Protein AF-A0A7Y3PFV3-F1 (afdb_monomer)

Secondary structure (DSSP, 8-state):
-PPP---BPPTTS--TTPPTT--EEEEEEEETTEEEEEEEEE--SS-------SS--EEEEEEEEEEE-SSEEEEEETT-PPPEEEEPPTTS--TT--TT-EEEEEEEEETTEEEEEEEEE-

Structure (mmCIF, N/CA/C/O backbone):
data_AF-A0A7Y3PFV3-F1
#
_entry.id   AF-A0A7Y3PFV3-F1
#
loop_
_atom_site.group_PDB
_atom_site.id
_atom_site.type_symbol
_atom_site.label_atom_id
_atom_site.label_alt_id
_atom_site.label_comp_id
_atom_site.label_asym_id
_atom_site.label_entity_id
_atom_site.label_seq_id
_atom_site.pdbx_PDB_ins_code
_atom_site.Cartn_x
_atom_site.Cartn_y
_atom_site.Cartn_z
_atom_site.occupancy
_atom_site.B_iso_or_equiv
_atom_site.auth_seq_id
_atom_site.auth_comp_id
_atom_site.auth_asym_id
_atom_site.auth_atom_id
_atom_site.pdbx_PDB_model_num
ATOM 1 N N . GLN A 1 1 ? 1.458 31.506 -17.058 1.00 44.50 1 GLN A N 1
ATOM 2 C CA . GLN A 1 1 ? 1.837 31.892 -15.684 1.00 44.50 1 GLN A CA 1
ATOM 3 C C . GLN A 1 1 ? 0.562 31.880 -14.858 1.00 44.50 1 GLN A C 1
ATOM 5 O O . GLN A 1 1 ? -0.277 32.746 -15.066 1.00 44.50 1 GLN A O 1
ATOM 10 N N . GLY A 1 2 ? 0.345 30.840 -14.052 1.00 52.59 2 GLY A N 1
ATOM 11 C CA . GLY A 1 2 ? -0.801 30.792 -13.140 1.00 52.59 2 GLY A CA 1
ATOM 12 C C . GLY A 1 2 ? -0.516 31.631 -11.896 1.00 52.59 2 GLY A C 1
ATOM 13 O O . GLY A 1 2 ? 0.633 31.712 -11.467 1.00 52.59 2 GLY A O 1
ATOM 14 N N . THR A 1 3 ? -1.536 32.273 -11.333 1.00 68.94 3 THR A N 1
ATOM 15 C CA . THR A 1 3 ? -1.432 32.918 -10.019 1.00 68.94 3 THR A CA 1
ATOM 16 C C . THR A 1 3 ? -1.245 31.854 -8.934 1.00 68.94 3 THR A C 1
ATOM 18 O O . THR A 1 3 ? -1.958 30.848 -8.966 1.00 68.94 3 THR A O 1
ATOM 21 N N . PRO A 1 4 ? -0.315 32.044 -7.982 1.00 65.31 4 PRO A N 1
ATOM 22 C CA . PRO A 1 4 ? -0.127 31.102 -6.887 1.00 65.31 4 PRO A CA 1
ATOM 23 C C . PRO A 1 4 ? -1.384 31.035 -6.011 1.00 65.31 4 PRO A C 1
ATOM 25 O O . PRO A 1 4 ? -2.002 32.057 -5.713 1.00 65.31 4 PRO A O 1
ATOM 28 N N . VAL A 1 5 ? -1.749 29.819 -5.609 1.00 69.62 5 VAL A N 1
ATOM 29 C CA . VAL A 1 5 ? -2.875 29.524 -4.717 1.00 69.62 5 VAL A CA 1
ATOM 30 C C . VAL A 1 5 ? -2.321 28.829 -3.480 1.00 69.62 5 VAL A C 1
ATOM 32 O O . VAL A 1 5 ? -1.520 27.904 -3.603 1.00 69.62 5 VAL A O 1
ATOM 35 N N . SER A 1 6 ? -2.751 29.269 -2.299 1.00 76.94 6 SER A N 1
ATOM 36 C CA . SER A 1 6 ? -2.313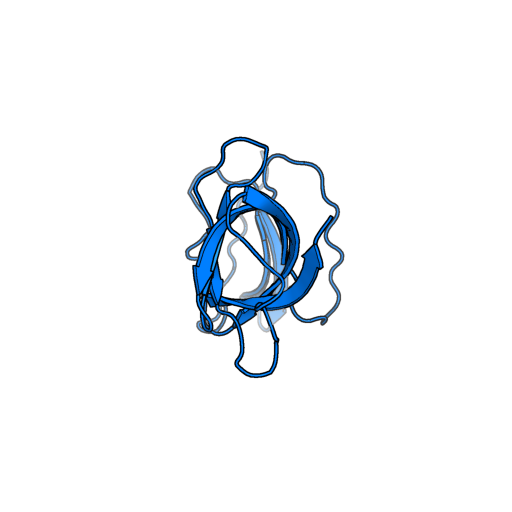 28.712 -1.018 1.00 76.94 6 SER A CA 1
ATOM 37 C C . SER A 1 6 ? -3.433 27.905 -0.378 1.00 76.94 6 SER A C 1
ATOM 39 O O . SER A 1 6 ? -4.550 28.402 -0.237 1.00 76.94 6 SER A O 1
ATOM 41 N N . PHE A 1 7 ? -3.115 26.686 0.050 1.00 74.00 7 PHE A N 1
ATOM 42 C CA . PHE A 1 7 ? -4.005 25.855 0.852 1.00 74.00 7 PHE A CA 1
ATOM 43 C C . PHE A 1 7 ? -3.507 25.787 2.295 1.00 74.00 7 PHE A C 1
ATOM 45 O O . PHE A 1 7 ? -2.304 25.701 2.542 1.00 74.00 7 PHE A O 1
ATOM 52 N N . VAL A 1 8 ? -4.433 25.760 3.249 1.00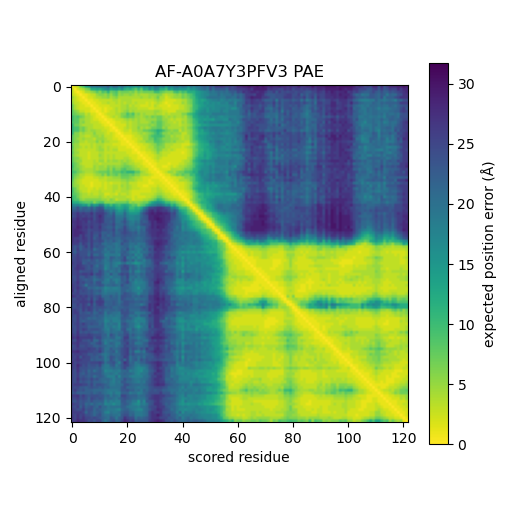 76.44 8 VAL A N 1
ATOM 53 C CA . VAL A 1 8 ? -4.141 25.345 4.623 1.00 76.44 8 VAL A CA 1
ATOM 54 C C . VAL A 1 8 ? -4.150 23.824 4.671 1.00 76.44 8 VAL A C 1
ATOM 56 O O . VAL A 1 8 ? -5.161 23.210 4.333 1.00 76.44 8 VAL A O 1
ATOM 59 N N . VAL A 1 9 ? -3.036 23.224 5.087 1.00 72.44 9 VAL A N 1
ATOM 60 C CA . VAL A 1 9 ? -2.911 21.770 5.238 1.00 72.44 9 VAL A CA 1
ATOM 61 C C . VAL A 1 9 ? -3.430 21.366 6.622 1.00 72.44 9 VAL A C 1
ATOM 63 O O . VAL A 1 9 ? -2.888 21.834 7.627 1.00 72.44 9 VAL A O 1
ATOM 66 N N . PRO A 1 10 ? -4.479 20.530 6.712 1.00 68.06 10 PRO A N 1
ATOM 67 C CA . PRO A 1 10 ? -4.920 19.969 7.982 1.00 68.06 10 PRO A CA 1
ATOM 68 C C . PRO A 1 10 ? -3.826 19.095 8.593 1.00 68.06 10 PRO A C 1
ATOM 70 O O . PRO A 1 10 ? -3.153 18.355 7.886 1.00 68.06 10 PRO A O 1
ATOM 73 N N . THR A 1 11 ? -3.707 19.086 9.917 1.00 67.50 11 THR A N 1
ATOM 74 C CA . THR A 1 11 ? -2.752 18.212 10.625 1.00 67.50 11 THR A CA 1
ATOM 75 C C . THR A 1 11 ? -3.040 16.719 10.444 1.00 67.50 11 THR A C 1
ATOM 77 O O . THR A 1 11 ? -2.178 15.888 10.709 1.00 67.50 11 THR A O 1
ATOM 80 N N . THR A 1 12 ? -4.247 16.372 9.997 1.00 59.50 12 THR A N 1
ATOM 81 C CA . THR A 1 12 ? -4.670 15.005 9.673 1.00 59.50 12 THR A CA 1
ATOM 82 C C . THR A 1 12 ? -4.251 14.558 8.273 1.00 59.50 12 THR A C 1
ATOM 84 O O . THR A 1 12 ? -4.468 13.400 7.928 1.00 59.50 12 THR A O 1
ATOM 87 N N . LEU A 1 13 ? -3.722 15.466 7.448 1.00 56.06 13 LEU A N 1
ATOM 88 C CA . LEU A 1 13 ? -3.342 15.204 6.068 1.00 56.06 13 LEU A CA 1
ATOM 89 C C . LEU A 1 13 ? -1.818 15.210 5.955 1.00 56.06 13 LEU A C 1
ATOM 91 O O . LEU A 1 13 ? -1.173 16.248 6.100 1.00 56.06 13 LEU A O 1
ATOM 95 N N . ASP A 1 14 ? -1.249 14.037 5.701 1.00 65.25 14 ASP A N 1
ATOM 96 C CA . ASP A 1 14 ? 0.187 13.889 5.505 1.00 65.25 14 ASP A CA 1
ATOM 97 C C . ASP A 1 14 ? 0.583 14.353 4.097 1.00 65.25 14 ASP A C 1
ATOM 99 O O . ASP A 1 14 ? 0.167 13.772 3.096 1.00 65.25 14 ASP A O 1
ATOM 103 N N . VAL A 1 15 ? 1.381 15.418 4.032 1.00 64.88 15 VAL A N 1
ATOM 104 C CA . VAL A 1 15 ? 1.931 16.004 2.797 1.00 64.88 15 VAL A CA 1
ATOM 105 C C . VAL A 1 15 ? 3.443 15.798 2.683 1.00 64.88 15 VAL A C 1
ATOM 107 O O . VAL A 1 15 ? 4.084 16.397 1.823 1.00 64.88 15 VAL A O 1
ATOM 110 N N . SER A 1 16 ? 4.035 14.972 3.552 1.00 66.25 16 SER A N 1
ATOM 111 C CA . SER A 1 16 ? 5.486 14.739 3.600 1.00 66.25 16 SER A CA 1
ATOM 112 C C . SER A 1 16 ? 6.050 14.091 2.332 1.00 66.25 16 SER A C 1
ATOM 114 O O . SER A 1 16 ? 7.248 14.183 2.074 1.00 66.25 16 SER A O 1
ATOM 116 N N . SER A 1 17 ? 5.188 13.478 1.521 1.00 61.62 17 SER A N 1
ATOM 117 C CA . SER A 1 17 ? 5.526 12.882 0.229 1.00 61.62 17 SER A CA 1
ATOM 118 C C . SER A 1 17 ? 5.633 13.888 -0.924 1.00 61.62 17 SER A C 1
ATOM 120 O O . SER A 1 17 ? 6.023 13.485 -2.016 1.00 61.62 17 SER A O 1
ATOM 122 N N . ILE A 1 18 ? 5.295 15.168 -0.713 1.00 67.12 18 ILE A N 1
ATOM 123 C CA . ILE A 1 18 ? 5.374 16.214 -1.744 1.00 67.12 18 ILE A CA 1
ATOM 124 C C . ILE A 1 18 ? 6.757 16.872 -1.715 1.00 67.12 18 ILE A C 1
ATOM 126 O O . ILE A 1 18 ? 7.157 17.459 -0.708 1.00 67.12 18 ILE A O 1
ATOM 130 N N . ALA A 1 19 ? 7.454 16.861 -2.848 1.00 61.91 19 ALA A N 1
ATOM 131 C CA . ALA A 1 19 ? 8.700 17.584 -3.052 1.00 61.91 19 ALA A CA 1
ATOM 132 C C . ALA A 1 19 ? 8.495 18.882 -3.853 1.00 61.91 19 ALA A C 1
ATOM 134 O O . ALA A 1 19 ? 7.557 19.052 -4.636 1.00 61.91 19 ALA A O 1
ATOM 135 N N . VAL A 1 20 ? 9.412 19.837 -3.675 1.00 68.12 20 VAL A N 1
ATOM 136 C CA . VAL A 1 20 ? 9.435 21.055 -4.495 1.00 68.12 20 VAL A CA 1
ATOM 137 C C . VAL A 1 20 ? 9.711 20.672 -5.949 1.00 68.12 20 VAL A C 1
ATOM 139 O O . VAL A 1 20 ? 10.727 20.050 -6.244 1.00 68.12 20 VAL A O 1
ATOM 142 N N . GLY A 1 21 ? 8.827 21.094 -6.854 1.00 61.41 21 GLY A N 1
ATOM 143 C CA . GLY A 1 21 ? 8.891 20.751 -8.279 1.00 61.41 21 GLY A CA 1
ATOM 144 C C . GLY A 1 21 ? 7.877 19.687 -8.702 1.00 61.41 21 GLY A C 1
ATOM 145 O O . GLY A 1 21 ? 7.637 19.540 -9.901 1.00 61.41 21 GLY A O 1
ATOM 146 N N . ASP A 1 22 ? 7.224 19.022 -7.748 1.00 59.53 22 ASP A N 1
ATOM 147 C CA . ASP A 1 22 ? 6.187 18.042 -8.040 1.00 59.53 22 ASP A CA 1
ATOM 148 C C . ASP A 1 22 ? 4.951 18.691 -8.658 1.00 59.53 22 ASP A C 1
ATOM 150 O O . ASP A 1 22 ? 4.461 19.743 -8.229 1.00 59.53 22 ASP A O 1
ATOM 154 N N . ARG A 1 23 ? 4.393 18.020 -9.666 1.00 63.09 23 ARG A N 1
ATOM 155 C CA . ARG A 1 23 ? 3.095 18.399 -10.206 1.00 63.09 23 ARG A CA 1
ATOM 156 C C . ARG A 1 23 ? 2.015 17.810 -9.312 1.00 63.09 23 ARG A C 1
ATOM 158 O O . ARG A 1 23 ? 1.864 16.597 -9.234 1.00 63.09 23 ARG A O 1
ATOM 165 N N . VAL A 1 24 ? 1.232 18.673 -8.678 1.00 69.94 24 VAL A N 1
ATOM 166 C CA . VAL A 1 24 ? 0.163 18.261 -7.766 1.00 69.94 24 VAL A CA 1
ATOM 167 C C . VAL A 1 24 ? -1.207 18.670 -8.296 1.00 69.94 24 VAL A C 1
ATOM 169 O O . VAL A 1 24 ? -1.393 19.779 -8.796 1.00 69.94 24 VAL A O 1
ATOM 172 N N . HIS A 1 25 ? -2.179 17.773 -8.172 1.00 67.50 25 HIS A N 1
ATOM 173 C CA . HIS A 1 25 ? -3.595 18.080 -8.285 1.00 67.50 25 HIS A CA 1
ATOM 174 C C . HIS A 1 25 ? -4.161 18.167 -6.869 1.00 67.50 25 HIS A C 1
ATOM 176 O O . HIS A 1 25 ? -4.329 17.150 -6.203 1.00 67.50 25 HIS A O 1
ATOM 182 N N . ALA A 1 26 ? -4.419 19.381 -6.396 1.00 66.19 26 ALA A N 1
ATOM 183 C CA . ALA A 1 26 ? -4.947 19.639 -5.062 1.00 66.19 26 ALA A CA 1
ATOM 184 C C . ALA A 1 26 ? -6.415 20.069 -5.149 1.00 66.19 26 ALA A C 1
ATOM 186 O O . ALA A 1 26 ? -6.778 20.887 -5.994 1.00 66.19 26 ALA A O 1
ATOM 187 N N . SER A 1 27 ? -7.249 19.535 -4.262 1.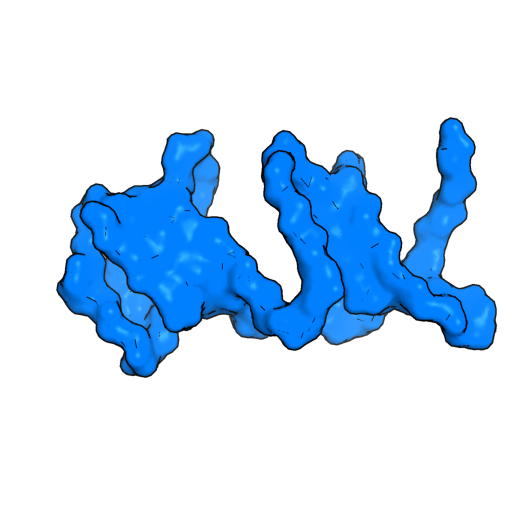00 67.44 27 SER A N 1
ATOM 188 C CA . SER A 1 27 ? -8.635 19.953 -4.076 1.00 67.44 27 SER A CA 1
ATOM 189 C C . SER A 1 27 ? -8.857 20.378 -2.630 1.00 67.44 27 SER A C 1
ATOM 191 O O . SER A 1 27 ? -8.275 19.827 -1.693 1.00 67.44 27 SER A O 1
ATOM 193 N N . GLY A 1 28 ? -9.683 21.400 -2.445 1.00 68.62 28 GLY A N 1
ATOM 194 C CA . GLY A 1 28 ? -9.938 21.959 -1.132 1.00 68.62 28 GLY A CA 1
ATOM 195 C C . GLY A 1 28 ? -11.268 22.674 -1.065 1.00 68.62 28 GLY A C 1
ATOM 196 O O . GLY A 1 28 ? -11.859 23.040 -2.081 1.00 68.62 28 GLY A O 1
ATOM 197 N N . THR A 1 29 ? -11.727 22.881 0.157 1.00 69.00 29 THR A N 1
ATOM 198 C CA . THR A 1 29 ? -12.970 23.586 0.453 1.00 69.00 29 THR A CA 1
ATOM 199 C C . THR A 1 29 ? -12.660 24.985 0.952 1.00 69.00 29 THR A C 1
ATOM 201 O O . THR A 1 29 ? -11.794 25.160 1.811 1.00 69.00 29 THR A O 1
ATOM 204 N N . VAL A 1 30 ? -13.387 25.981 0.445 1.00 73.12 30 VAL A N 1
ATOM 205 C CA . VAL A 1 30 ? -13.31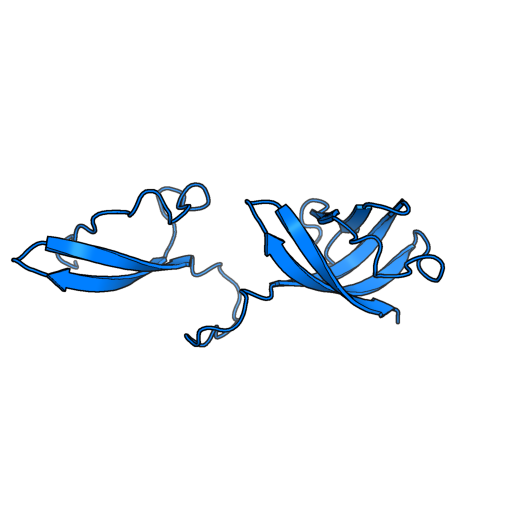9 27.350 0.962 1.00 73.12 30 VAL A CA 1
ATOM 206 C C . VAL A 1 30 ? -14.351 27.511 2.067 1.00 73.12 30 VAL A C 1
ATOM 208 O O . VAL A 1 30 ? -15.546 27.354 1.825 1.00 73.12 30 VAL A O 1
ATOM 211 N N . SER A 1 31 ? -13.901 27.866 3.267 1.00 69.75 31 SER A N 1
ATOM 212 C CA . SER A 1 31 ? -14.773 28.242 4.379 1.00 69.75 31 SER A CA 1
ATOM 213 C C . SER A 1 31 ? -14.249 29.522 5.019 1.00 69.75 31 SER A C 1
ATOM 215 O O . SER A 1 31 ? -13.078 29.609 5.382 1.00 69.75 31 SER A O 1
ATOM 217 N N . GLY A 1 32 ? -15.087 30.560 5.091 1.00 75.12 32 GLY A N 1
ATOM 218 C CA . GLY A 1 32 ? -14.698 31.849 5.678 1.00 75.12 32 GLY A CA 1
ATOM 219 C C . GLY A 1 32 ? -13.526 32.551 4.974 1.00 75.12 32 GLY A C 1
ATOM 220 O O . GLY A 1 32 ? -12.777 33.273 5.620 1.00 75.12 32 GLY A O 1
ATOM 221 N N . GLY A 1 33 ? -13.333 32.318 3.670 1.00 75.06 33 GLY A N 1
ATOM 222 C CA . GLY A 1 33 ? -12.209 32.874 2.901 1.00 75.06 33 GLY A CA 1
ATOM 223 C C . GLY A 1 33 ? -10.889 32.106 3.049 1.00 75.06 33 GLY A C 1
ATOM 224 O O . GLY A 1 33 ? -9.907 32.464 2.406 1.00 75.06 33 GLY A O 1
ATOM 225 N N . VAL A 1 34 ? -10.867 31.032 3.842 1.00 67.94 34 VAL A N 1
ATOM 226 C CA . VAL A 1 34 ? -9.723 30.125 3.967 1.00 67.94 34 VAL A CA 1
ATOM 227 C C . VAL A 1 34 ? -9.950 28.917 3.067 1.00 67.94 34 VAL A C 1
ATOM 229 O O . VAL A 1 34 ? -10.975 28.245 3.173 1.00 67.94 34 VAL A O 1
ATOM 232 N N . LEU A 1 35 ? -8.998 28.644 2.174 1.00 65.81 35 LEU A N 1
ATOM 233 C CA . LEU A 1 35 ? -8.990 27.453 1.330 1.00 65.81 35 LEU A CA 1
ATOM 234 C C . LEU A 1 35 ? -8.239 26.333 2.060 1.00 65.81 35 LEU A C 1
ATOM 236 O O . LEU A 1 35 ? -7.018 26.379 2.200 1.00 65.81 35 LEU A O 1
ATOM 240 N N . THR A 1 36 ? -8.970 25.339 2.555 1.00 72.75 36 THR A N 1
ATOM 241 C CA . THR A 1 36 ? -8.406 24.197 3.286 1.00 72.75 36 THR A CA 1
ATOM 242 C C . THR A 1 36 ? -8.237 23.014 2.349 1.00 72.75 36 THR A C 1
ATOM 244 O O . THR A 1 36 ? -9.169 22.665 1.626 1.00 72.75 36 THR A O 1
ATOM 247 N N . LEU A 1 37 ? -7.056 22.396 2.360 1.00 69.38 37 LEU A N 1
ATOM 248 C CA . LEU A 1 37 ? -6.767 21.206 1.570 1.00 69.38 37 LEU A CA 1
ATOM 249 C C . LEU A 1 37 ? -7.590 20.030 2.093 1.00 69.38 37 LEU A C 1
ATOM 251 O O . LEU A 1 37 ? -7.544 19.727 3.283 1.00 69.38 37 LEU A O 1
ATOM 255 N N . THR A 1 38 ? -8.327 19.368 1.210 1.00 67.38 38 THR A N 1
ATOM 256 C CA . THR A 1 38 ? -9.110 18.175 1.559 1.00 67.38 38 THR A CA 1
ATOM 257 C C . THR A 1 38 ? -8.545 16.916 0.928 1.00 67.38 38 THR A C 1
ATOM 259 O O . THR A 1 38 ? -8.599 15.861 1.546 1.00 67.38 38 THR A O 1
ATOM 262 N N . ASP A 1 39 ? -7.988 17.025 -0.278 1.00 60.69 39 ASP A N 1
ATOM 263 C CA . ASP A 1 39 ? -7.355 15.914 -0.987 1.00 60.69 39 ASP A CA 1
ATOM 264 C C . ASP A 1 39 ? -6.264 16.470 -1.897 1.00 60.69 39 ASP A C 1
ATOM 266 O O . ASP A 1 39 ? -6.409 17.557 -2.465 1.00 60.69 39 ASP A O 1
ATOM 270 N N . PHE A 1 40 ? -5.180 15.727 -2.073 1.00 69.44 40 PHE A N 1
ATOM 271 C CA . PHE A 1 40 ? -4.185 16.053 -3.081 1.00 69.44 40 PHE A CA 1
ATOM 272 C C . PHE A 1 40 ? -3.631 14.785 -3.706 1.00 69.44 40 PHE A C 1
ATOM 274 O O . PHE A 1 40 ? -3.577 13.722 -3.093 1.00 69.44 40 PHE A O 1
ATOM 281 N N . ARG A 1 41 ? -3.199 14.918 -4.954 1.00 65.06 41 ARG A N 1
ATOM 282 C CA . ARG A 1 41 ? -2.579 13.851 -5.727 1.00 65.06 41 ARG A CA 1
ATOM 283 C C . ARG A 1 41 ? -1.315 14.398 -6.329 1.00 65.06 41 ARG A C 1
ATOM 285 O O . ARG A 1 41 ? -1.363 15.339 -7.118 1.00 65.06 41 ARG A O 1
ATOM 292 N N . VAL A 1 42 ? -0.189 13.808 -5.963 1.00 63.16 42 VAL A N 1
ATOM 293 C CA . VAL A 1 42 ? 1.047 14.038 -6.697 1.00 63.16 42 VAL A CA 1
ATOM 294 C C . VAL A 1 42 ? 0.900 13.286 -8.011 1.00 63.16 42 VAL A C 1
ATOM 296 O O . VAL A 1 42 ? 0.741 12.066 -8.030 1.00 63.16 42 VAL A O 1
ATOM 299 N N . GLN A 1 43 ? 0.861 14.024 -9.115 1.00 55.84 43 GLN A N 1
ATOM 300 C CA . GLN A 1 43 ? 0.881 13.444 -10.443 1.00 55.84 43 GLN A CA 1
ATOM 301 C C . GLN A 1 43 ? 2.301 12.934 -10.691 1.00 55.84 43 GLN A C 1
ATOM 303 O O . GLN A 1 43 ? 3.138 13.636 -11.255 1.00 55.84 43 GLN A O 1
ATOM 308 N N . GLY A 1 44 ? 2.559 11.710 -10.226 1.00 46.72 44 GLY A N 1
ATOM 309 C CA . GLY A 1 44 ? 3.711 10.931 -10.649 1.00 46.72 44 GLY A CA 1
ATOM 310 C C . GLY A 1 44 ? 3.685 10.789 -12.168 1.00 46.72 44 GLY A C 1
ATOM 311 O O . GLY A 1 44 ? 2.618 10.689 -12.777 1.00 46.72 44 GLY A O 1
ATOM 312 N N . THR A 1 45 ? 4.858 10.820 -12.786 1.00 40.59 45 THR A N 1
ATOM 313 C CA . THR A 1 45 ? 5.077 10.813 -14.238 1.00 40.59 45 THR A CA 1
ATOM 314 C C . THR A 1 45 ? 4.589 9.566 -14.987 1.00 40.59 45 THR A C 1
ATOM 316 O O . THR A 1 45 ? 4.901 9.443 -16.161 1.00 40.59 45 THR A O 1
ATOM 319 N N . ASP A 1 46 ? 3.753 8.710 -14.392 1.00 41.94 46 ASP A N 1
ATOM 320 C CA . ASP A 1 46 ? 3.106 7.591 -15.079 1.00 41.94 46 ASP A CA 1
ATOM 321 C C . ASP A 1 46 ? 1.606 7.477 -14.745 1.00 41.94 46 ASP A C 1
ATOM 323 O O . ASP A 1 46 ? 1.163 6.868 -13.775 1.00 41.94 46 ASP A O 1
ATOM 327 N N . GLY A 1 47 ? 0.795 8.104 -15.599 1.00 42.06 47 GLY A N 1
ATOM 328 C CA . GLY A 1 47 ? -0.219 7.382 -16.374 1.00 42.06 47 GLY A CA 1
ATOM 329 C C . GLY A 1 47 ? -1.425 6.702 -15.710 1.00 42.06 47 GLY A C 1
ATOM 330 O O . GLY A 1 47 ? -2.168 6.064 -16.450 1.00 42.06 47 GLY A O 1
ATOM 33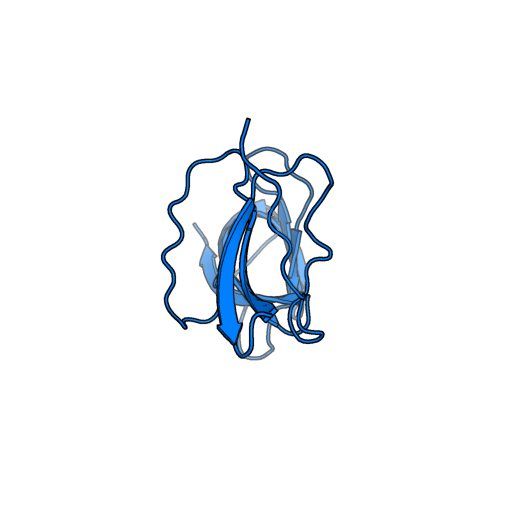1 N N . ALA A 1 48 ? -1.699 6.818 -14.407 1.00 40.81 48 ALA A N 1
ATOM 332 C CA . ALA A 1 48 ? -2.900 6.195 -13.820 1.00 40.81 48 ALA A CA 1
ATOM 333 C C . ALA A 1 48 ? -3.973 7.221 -13.384 1.00 40.81 48 ALA A C 1
ATOM 335 O O . ALA A 1 48 ? -3.700 8.071 -12.530 1.00 40.81 48 ALA A O 1
ATOM 336 N N . PRO A 1 49 ? -5.216 7.155 -13.914 1.00 45.16 49 PRO A N 1
ATOM 337 C CA . PRO A 1 49 ? -6.301 8.035 -13.506 1.00 45.16 49 PRO A CA 1
ATOM 338 C C . PRO A 1 49 ? -6.822 7.562 -12.153 1.00 45.16 49 PRO A C 1
ATOM 340 O O . PRO A 1 49 ? -7.566 6.589 -12.050 1.00 45.16 49 PRO A O 1
ATOM 343 N N . SER A 1 50 ? -6.432 8.240 -11.086 1.00 44.75 50 SER A N 1
ATOM 344 C CA . SER A 1 50 ? -7.040 7.996 -9.792 1.00 44.75 50 SER A CA 1
ATOM 345 C C . SER A 1 50 ? -8.344 8.814 -9.731 1.00 44.75 50 SER A C 1
ATOM 347 O O . SER A 1 50 ? -8.369 10.019 -9.977 1.00 44.75 50 SER A O 1
ATOM 349 N N . ASN A 1 51 ? -9.443 8.140 -9.401 1.00 39.53 51 ASN A N 1
ATOM 350 C CA . ASN A 1 51 ? -10.793 8.677 -9.196 1.00 39.53 51 ASN A CA 1
ATOM 351 C C . ASN A 1 51 ? -10.915 9.215 -7.745 1.00 39.53 51 ASN A C 1
ATOM 353 O O . ASN A 1 51 ? -10.284 8.626 -6.857 1.00 39.53 51 ASN A O 1
ATOM 357 N N . PRO A 1 52 ? -11.649 10.304 -7.444 1.00 51.25 52 PRO A N 1
ATOM 358 C CA . PRO A 1 52 ? -11.904 10.753 -6.080 1.00 51.25 52 PRO A CA 1
ATOM 359 C C . PRO A 1 52 ? -13.194 10.106 -5.585 1.00 51.25 52 PRO A C 1
ATOM 361 O O . PRO A 1 52 ? -14.302 10.527 -5.906 1.00 51.25 52 PRO A O 1
ATOM 364 N N . SER A 1 53 ? -13.063 9.036 -4.819 1.00 40.25 53 SER A N 1
ATOM 365 C CA . SER A 1 53 ? -14.177 8.496 -4.054 1.00 40.25 53 SER A CA 1
ATOM 366 C C . SER A 1 53 ? -13.609 7.961 -2.755 1.00 40.25 53 SER A C 1
ATOM 368 O O . SER A 1 53 ? -12.511 7.415 -2.774 1.00 40.25 53 SER A O 1
ATOM 370 N N . ASN A 1 54 ? -14.335 8.158 -1.657 1.00 38.81 54 ASN A N 1
ATOM 371 C CA . ASN A 1 54 ? -14.031 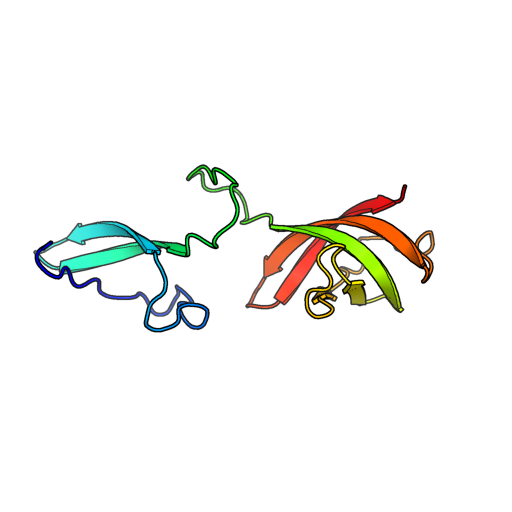7.768 -0.274 1.00 38.81 54 ASN A CA 1
ATOM 372 C C . ASN A 1 54 ? -13.864 6.241 -0.074 1.00 38.81 54 ASN A C 1
ATOM 374 O O . ASN A 1 54 ? -14.445 5.655 0.837 1.00 38.81 54 ASN A O 1
ATOM 378 N N . ALA A 1 55 ? -13.111 5.572 -0.938 1.00 40.00 55 ALA A N 1
ATOM 379 C CA . ALA A 1 55 ? -12.592 4.238 -0.723 1.00 40.00 55 ALA A CA 1
ATOM 380 C C . ALA A 1 55 ? -11.254 4.373 0.020 1.00 40.00 55 ALA A C 1
ATOM 382 O O . ALA A 1 55 ? -10.547 5.359 -0.204 1.00 40.00 55 ALA A O 1
ATOM 383 N N . PRO A 1 56 ? -10.884 3.419 0.892 1.00 47.31 56 PRO A N 1
ATOM 384 C CA . PRO A 1 56 ? -9.517 3.354 1.401 1.00 47.31 56 PRO A CA 1
ATOM 385 C C . PRO A 1 56 ? -8.553 3.488 0.215 1.00 47.31 56 PRO A C 1
ATOM 387 O O . PRO A 1 56 ? -8.804 2.909 -0.846 1.00 47.31 56 PRO A O 1
ATOM 390 N N . SER A 1 57 ? -7.536 4.343 0.352 1.00 55.09 57 SER A N 1
ATOM 391 C CA . SER A 1 57 ? -6.558 4.639 -0.699 1.00 55.09 57 SER A CA 1
ATOM 392 C C . SER A 1 57 ? -5.751 3.383 -1.004 1.00 55.09 57 SER A C 1
ATOM 394 O O . SER A 1 57 ? -4.651 3.183 -0.487 1.00 55.09 57 SER A O 1
ATOM 396 N N . ASN A 1 58 ? -6.339 2.502 -1.808 1.00 60.59 58 ASN A N 1
ATOM 397 C CA . ASN A 1 58 ? -5.760 1.224 -2.139 1.00 60.59 58 ASN A CA 1
ATOM 398 C C . ASN A 1 58 ? -4.659 1.457 -3.185 1.00 60.59 58 ASN A C 1
ATOM 400 O O . ASN A 1 58 ? -4.948 1.771 -4.339 1.00 60.59 58 ASN A O 1
ATOM 404 N N . ALA A 1 59 ? -3.399 1.321 -2.784 1.00 67.88 59 ALA A N 1
ATOM 405 C CA . ALA A 1 59 ? -2.237 1.343 -3.658 1.00 67.88 59 ALA A CA 1
ATOM 406 C C . ALA A 1 59 ? -1.962 -0.068 -4.196 1.00 67.88 59 ALA A C 1
ATOM 408 O O . ALA A 1 59 ? -1.913 -1.040 -3.437 1.00 67.88 59 ALA A O 1
ATOM 409 N N . LYS A 1 60 ? -1.775 -0.184 -5.512 1.00 72.75 60 LYS A N 1
ATOM 410 C CA . LYS A 1 60 ? -1.425 -1.442 -6.176 1.00 72.75 60 LYS A CA 1
ATOM 411 C C . LYS A 1 60 ? 0.094 -1.525 -6.323 1.00 72.75 60 LYS A C 1
ATOM 413 O O . LYS A 1 60 ? 0.698 -0.616 -6.879 1.00 72.75 60 LYS A O 1
ATOM 418 N N . VAL A 1 61 ? 0.689 -2.602 -5.822 1.00 76.62 61 VAL A N 1
ATOM 419 C CA . VAL A 1 61 ? 2.119 -2.905 -5.928 1.00 76.62 61 VAL A CA 1
ATOM 420 C C . VAL A 1 61 ? 2.270 -4.171 -6.760 1.00 76.62 61 VAL A C 1
ATOM 422 O O . VAL A 1 61 ? 1.718 -5.211 -6.412 1.00 76.62 61 VAL A O 1
ATOM 425 N N . GLU A 1 62 ? 3.012 -4.087 -7.856 1.00 81.00 62 GLU A N 1
ATOM 426 C CA . GLU A 1 62 ? 3.312 -5.218 -8.734 1.00 81.00 62 GLU A CA 1
ATOM 427 C C . GLU A 1 62 ? 4.822 -5.409 -8.797 1.00 81.00 62 GLU A C 1
ATOM 429 O O . GLU A 1 62 ? 5.564 -4.450 -9.015 1.00 81.00 62 GLU A O 1
ATOM 434 N N . GLY A 1 63 ? 5.293 -6.638 -8.598 1.00 84.19 63 GLY A N 1
ATOM 435 C CA . GLY A 1 63 ? 6.722 -6.910 -8.662 1.00 84.19 63 GLY A CA 1
ATOM 436 C C . GLY A 1 63 ? 7.123 -8.288 -8.167 1.00 84.19 63 GLY A C 1
ATOM 437 O O . GLY A 1 63 ? 6.294 -9.186 -8.012 1.00 84.19 63 GLY A O 1
ATOM 438 N N . VAL A 1 64 ? 8.425 -8.433 -7.932 1.00 85.31 64 VAL A N 1
ATOM 439 C CA . VAL A 1 64 ? 9.054 -9.673 -7.473 1.00 85.31 64 VAL A CA 1
ATOM 440 C C . VAL A 1 64 ? 9.283 -9.605 -5.973 1.00 85.31 64 VAL A C 1
ATOM 442 O O . VAL A 1 64 ? 9.825 -8.626 -5.460 1.00 85.31 64 VAL A O 1
ATOM 445 N N . VAL A 1 65 ? 8.902 -10.660 -5.261 1.00 87.50 65 VAL A N 1
ATOM 446 C CA . VAL A 1 65 ? 9.157 -10.774 -3.824 1.00 87.50 65 VAL A CA 1
ATOM 447 C C . VAL A 1 65 ? 10.644 -10.976 -3.583 1.00 87.50 65 VAL A C 1
ATOM 449 O O . VAL A 1 65 ? 11.229 -11.943 -4.062 1.00 87.50 65 VAL A O 1
ATOM 452 N N . THR A 1 66 ? 11.257 -10.097 -2.801 1.00 85.06 66 THR A N 1
ATOM 453 C CA . THR A 1 66 ? 12.675 -10.197 -2.424 1.00 85.0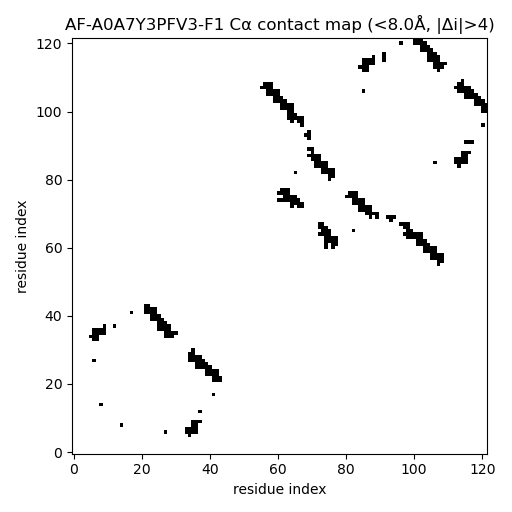6 66 THR A CA 1
ATOM 454 C C . THR A 1 66 ? 12.869 -10.624 -0.976 1.00 85.06 66 THR A C 1
ATOM 456 O O . THR A 1 66 ? 13.886 -11.232 -0.649 1.00 85.06 66 THR A O 1
ATOM 459 N N . ALA A 1 67 ? 11.874 -10.390 -0.119 1.00 84.69 67 ALA A N 1
ATOM 460 C CA . ALA A 1 67 ? 11.821 -10.937 1.229 1.00 84.69 67 ALA A CA 1
ATOM 461 C C . ALA A 1 67 ? 10.369 -11.190 1.643 1.00 84.69 67 ALA A C 1
ATOM 463 O O . ALA A 1 67 ? 9.464 -10.445 1.270 1.00 84.69 67 ALA A O 1
ATOM 464 N N . VAL A 1 68 ? 10.148 -12.232 2.439 1.00 88.81 68 VAL A N 1
ATOM 465 C CA . VAL A 1 68 ? 8.833 -12.560 2.993 1.00 88.81 68 VAL A CA 1
ATOM 466 C C . VAL A 1 68 ? 8.978 -12.973 4.450 1.00 88.81 68 VAL A C 1
ATOM 468 O O . VAL A 1 68 ? 9.903 -13.695 4.821 1.00 88.81 68 VAL A O 1
ATOM 471 N N . SER A 1 69 ? 8.064 -12.490 5.280 1.00 86.12 69 SER A N 1
ATOM 472 C CA . SER A 1 69 ? 7.909 -12.877 6.673 1.00 86.12 69 SER A CA 1
ATOM 473 C C . SER A 1 69 ? 6.417 -12.952 7.028 1.00 86.12 69 SER A C 1
ATOM 475 O O . SER A 1 69 ? 5.579 -12.447 6.278 1.00 86.12 69 SER A O 1
ATOM 477 N N . PRO A 1 70 ? 6.049 -13.539 8.180 1.00 83.94 70 PRO A N 1
ATOM 478 C CA . PRO A 1 70 ? 4.650 -13.608 8.608 1.00 83.94 70 PRO A CA 1
ATOM 479 C C . PRO A 1 70 ? 3.982 -12.242 8.833 1.00 83.94 70 PRO A C 1
ATOM 481 O O . PRO A 1 70 ? 2.761 -12.169 8.905 1.00 83.94 70 PRO A O 1
ATOM 484 N N . THR A 1 71 ? 4.764 -11.169 8.994 1.00 85.56 71 THR A N 1
ATOM 485 C CA . THR A 1 71 ? 4.265 -9.823 9.325 1.00 85.56 71 THR A CA 1
ATOM 486 C C . THR A 1 71 ? 4.685 -8.756 8.318 1.00 85.56 71 THR A C 1
ATOM 488 O O . THR A 1 71 ? 4.241 -7.611 8.409 1.00 85.56 71 THR A O 1
ATOM 491 N N . SER A 1 72 ? 5.531 -9.095 7.347 1.00 85.62 72 SER A N 1
ATOM 492 C CA . SER A 1 72 ? 6.013 -8.158 6.340 1.00 85.62 72 SER A CA 1
ATOM 493 C C . SER A 1 72 ? 6.387 -8.856 5.042 1.00 85.62 72 SER A C 1
ATOM 495 O O . SER A 1 72 ? 6.812 -10.008 5.024 1.00 85.62 72 SER A O 1
ATOM 497 N N . LEU A 1 73 ? 6.259 -8.127 3.945 1.00 83.12 73 LEU A N 1
ATOM 498 C CA . LEU A 1 73 ? 6.574 -8.604 2.616 1.00 83.12 73 LEU A CA 1
ATOM 499 C C . LEU A 1 73 ? 7.297 -7.495 1.861 1.00 83.12 73 LEU A C 1
ATOM 501 O O . LEU A 1 73 ? 6.834 -6.358 1.830 1.00 83.12 73 LEU A O 1
ATOM 505 N N . THR A 1 74 ? 8.435 -7.816 1.261 1.00 86.00 74 THR A N 1
ATOM 506 C CA . THR A 1 74 ? 9.222 -6.869 0.475 1.00 86.00 74 THR A CA 1
ATOM 507 C C . THR A 1 74 ? 9.111 -7.219 -0.999 1.00 86.00 74 THR A C 1
ATOM 509 O O . THR A 1 74 ? 9.436 -8.338 -1.403 1.00 86.00 74 THR A O 1
ATOM 512 N N . VAL A 1 75 ? 8.654 -6.257 -1.799 1.00 83.00 75 VAL A N 1
ATOM 513 C CA . VAL A 1 75 ? 8.495 -6.387 -3.251 1.00 83.00 75 VAL A CA 1
ATOM 514 C C . VAL A 1 75 ? 9.407 -5.393 -3.947 1.00 83.00 75 VAL A C 1
ATOM 516 O O . VAL A 1 75 ? 9.383 -4.204 -3.638 1.00 83.00 75 VAL A O 1
ATOM 519 N N . THR A 1 76 ? 10.177 -5.865 -4.917 1.00 82.00 76 THR A N 1
ATOM 520 C CA . THR A 1 76 ? 10.888 -5.004 -5.860 1.00 82.00 76 THR A CA 1
ATOM 521 C C . THR A 1 76 ? 10.031 -4.844 -7.114 1.00 82.00 76 THR A C 1
ATOM 523 O O . THR A 1 76 ? 9.753 -5.850 -7.779 1.00 82.00 76 THR A O 1
ATOM 526 N N . PRO A 1 77 ? 9.580 -3.622 -7.441 1.00 77.75 77 PRO A N 1
ATOM 527 C CA . PRO A 1 77 ? 8.774 -3.396 -8.632 1.00 77.75 77 PRO A CA 1
ATOM 528 C C . PRO A 1 77 ? 9.583 -3.617 -9.922 1.00 77.75 77 PRO A C 1
ATOM 530 O O . PRO A 1 77 ? 10.815 -3.562 -9.933 1.00 77.75 77 PRO A O 1
ATOM 533 N N . HIS A 1 78 ? 8.889 -3.927 -11.019 1.00 67.06 78 HIS A N 1
ATOM 534 C CA . HIS A 1 78 ? 9.523 -4.362 -12.274 1.00 67.06 78 HIS A CA 1
ATOM 535 C C . HIS A 1 78 ? 10.286 -3.245 -13.016 1.00 67.06 78 HIS A C 1
ATOM 537 O O . HIS A 1 78 ? 11.113 -3.519 -13.882 1.00 67.06 78 HIS A O 1
ATOM 543 N N . ASP A 1 79 ? 10.043 -1.987 -12.661 1.00 65.50 79 ASP A N 1
ATOM 544 C CA . ASP A 1 79 ? 10.742 -0.800 -13.168 1.00 65.50 79 ASP A CA 1
ATOM 545 C C . ASP A 1 79 ? 12.139 -0.599 -12.543 1.00 65.50 79 ASP A C 1
ATOM 547 O O . ASP A 1 79 ? 12.796 0.404 -12.813 1.00 65.50 79 ASP A O 1
ATOM 551 N N . ASN A 1 80 ? 12.626 -1.561 -11.746 1.00 55.94 80 ASN A N 1
ATOM 552 C CA . ASN A 1 80 ? 13.843 -1.450 -10.933 1.00 55.94 80 ASN A CA 1
ATOM 553 C C . ASN A 1 80 ? 13.774 -0.321 -9.888 1.00 55.94 80 ASN A C 1
ATOM 555 O O . ASN A 1 80 ? 14.813 0.163 -9.430 1.00 55.94 80 ASN A O 1
ATOM 559 N N . ALA A 1 81 ? 12.571 0.090 -9.480 1.00 63.84 81 ALA A N 1
ATOM 560 C CA . ALA A 1 81 ? 12.404 0.979 -8.345 1.00 63.84 81 ALA A CA 1
ATOM 561 C C . ALA A 1 81 ? 12.904 0.330 -7.046 1.00 63.84 81 ALA A C 1
ATOM 563 O O . ALA A 1 81 ? 13.087 -0.886 -6.919 1.00 63.84 81 ALA A O 1
ATOM 564 N N . THR A 1 82 ? 13.125 1.176 -6.043 1.00 76.12 82 THR A N 1
ATOM 565 C CA . THR A 1 82 ? 13.477 0.750 -4.688 1.00 76.12 82 THR A CA 1
ATOM 566 C C . THR A 1 82 ? 12.489 -0.276 -4.147 1.00 76.12 82 THR A C 1
ATOM 568 O O . THR A 1 82 ? 11.278 -0.143 -4.320 1.00 76.12 82 THR A O 1
ATOM 571 N N . ALA A 1 83 ? 13.018 -1.283 -3.451 1.00 75.06 83 ALA A N 1
ATOM 572 C CA . ALA A 1 83 ? 12.212 -2.305 -2.803 1.00 75.06 83 ALA A CA 1
ATOM 573 C C . ALA A 1 83 ? 11.224 -1.676 -1.804 1.00 75.06 83 ALA A C 1
ATOM 575 O O . ALA A 1 83 ? 11.597 -0.837 -0.983 1.00 75.06 83 ALA A O 1
ATOM 576 N N . ILE A 1 84 ? 9.967 -2.100 -1.880 1.00 78.44 84 ILE A N 1
ATOM 577 C CA . ILE A 1 84 ? 8.859 -1.602 -1.070 1.00 78.44 84 ILE A CA 1
ATOM 578 C C . ILE A 1 84 ? 8.549 -2.636 0.005 1.00 78.44 84 ILE A C 1
ATOM 580 O O . ILE A 1 84 ? 8.311 -3.802 -0.305 1.00 78.44 84 ILE A O 1
ATOM 584 N N . THR A 1 85 ? 8.509 -2.204 1.264 1.00 82.81 85 THR A N 1
ATOM 585 C CA . THR A 1 85 ? 8.083 -3.046 2.387 1.00 82.81 85 THR A CA 1
ATOM 586 C C . THR A 1 85 ? 6.604 -2.829 2.672 1.00 82.81 85 THR A C 1
ATOM 588 O O . THR A 1 85 ? 6.154 -1.707 2.892 1.00 82.81 85 THR A O 1
ATOM 591 N N . ILE A 1 86 ? 5.859 -3.925 2.696 1.00 81.88 86 ILE A N 1
ATOM 592 C CA . ILE A 1 86 ? 4.426 -3.989 2.941 1.00 81.88 86 ILE A CA 1
ATOM 593 C C . ILE A 1 86 ? 4.217 -4.724 4.266 1.00 81.88 86 ILE A C 1
ATOM 595 O O . ILE A 1 86 ? 4.722 -5.828 4.454 1.00 81.88 86 ILE A O 1
ATOM 599 N N . ALA A 1 87 ? 3.471 -4.132 5.191 1.00 83.12 87 ALA A N 1
ATOM 600 C CA . ALA A 1 87 ? 3.045 -4.788 6.418 1.00 83.12 87 ALA A CA 1
ATOM 601 C C . ALA A 1 87 ? 1.942 -5.808 6.114 1.00 83.12 87 ALA A C 1
ATOM 603 O O . ALA A 1 87 ? 0.957 -5.487 5.451 1.00 83.12 87 ALA A O 1
ATOM 604 N N . VAL A 1 88 ? 2.091 -7.030 6.616 1.00 84.94 88 VAL A N 1
ATOM 605 C CA . VAL A 1 88 ? 1.116 -8.111 6.448 1.00 84.94 88 VAL A CA 1
ATOM 606 C C . VAL A 1 88 ? 0.274 -8.205 7.723 1.00 84.94 88 VAL A C 1
ATOM 608 O O . VAL A 1 88 ? 0.823 -8.475 8.795 1.00 84.94 88 VAL A O 1
ATOM 611 N N . PRO A 1 89 ? -1.049 -7.973 7.652 1.00 81.44 89 PRO A N 1
ATOM 612 C CA . PRO A 1 89 ? -1.943 -8.235 8.770 1.00 81.44 89 PRO A CA 1
ATOM 613 C C . PRO A 1 89 ? -1.963 -9.720 9.124 1.00 81.44 89 PRO A C 1
ATOM 615 O O . PRO A 1 89 ? -1.942 -10.573 8.242 1.00 81.44 89 PRO A O 1
ATOM 618 N N . THR A 1 90 ? -2.145 -10.038 10.404 1.00 82.25 90 THR A N 1
ATOM 619 C CA . THR A 1 90 ? -2.263 -11.428 10.885 1.00 82.25 90 THR A CA 1
ATOM 620 C C . THR A 1 90 ? -3.476 -12.178 10.326 1.00 82.25 90 THR A C 1
ATOM 622 O O . THR A 1 90 ? -3.557 -13.396 10.449 1.00 82.25 90 THR A O 1
ATOM 625 N N . THR A 1 91 ? -4.426 -11.465 9.718 1.00 78.44 91 THR A N 1
ATOM 626 C CA . THR A 1 91 ? -5.599 -12.035 9.044 1.00 78.44 91 THR A CA 1
ATOM 627 C C . THR A 1 91 ? -5.305 -12.534 7.630 1.00 78.44 91 THR A C 1
ATOM 629 O O . THR A 1 91 ? -6.184 -13.141 7.023 1.00 78.44 91 THR A O 1
ATOM 632 N N . ILE A 1 92 ? -4.122 -12.243 7.078 1.00 81.62 92 ILE A N 1
ATOM 633 C CA . ILE A 1 92 ? -3.722 -12.638 5.728 1.00 81.62 92 ILE A CA 1
ATOM 634 C C . ILE A 1 92 ? -2.646 -13.716 5.824 1.00 81.62 92 ILE A C 1
ATOM 636 O O . ILE A 1 92 ? -1.582 -13.496 6.397 1.00 81.62 92 ILE A O 1
ATOM 640 N N . ASP A 1 93 ? -2.917 -14.870 5.222 1.00 83.75 93 ASP A N 1
ATOM 641 C CA . ASP A 1 93 ? -1.937 -15.942 5.103 1.00 83.75 93 ASP A CA 1
ATOM 642 C C . ASP A 1 93 ? -1.051 -15.717 3.871 1.00 83.75 93 ASP A C 1
ATOM 644 O O . ASP A 1 93 ? -1.535 -15.703 2.741 1.00 83.75 93 ASP A O 1
ATOM 648 N N . VAL A 1 94 ? 0.249 -15.535 4.103 1.00 83.94 94 VAL A N 1
ATOM 649 C CA . VAL A 1 94 ? 1.283 -15.375 3.067 1.00 83.94 94 VAL A CA 1
ATOM 650 C C . VAL A 1 94 ? 2.196 -16.598 2.961 1.00 83.94 94 VAL A C 1
ATOM 652 O O . VAL A 1 94 ? 3.234 -16.532 2.311 1.00 83.94 94 VAL A O 1
ATOM 655 N N . SER A 1 95 ? 1.828 -17.732 3.567 1.00 84.94 95 SER A N 1
ATOM 656 C CA . SER A 1 95 ? 2.612 -18.977 3.524 1.00 84.94 95 SER A CA 1
ATOM 657 C C . SER A 1 95 ? 2.828 -19.525 2.109 1.00 84.94 95 SER A C 1
ATOM 659 O O . SER A 1 95 ? 3.796 -20.240 1.859 1.00 84.94 95 SER A O 1
ATOM 661 N N . THR A 1 96 ? 1.950 -19.166 1.172 1.00 81.94 96 THR A N 1
ATOM 662 C CA . THR A 1 96 ? 2.041 -19.526 -0.250 1.00 81.94 96 THR A CA 1
ATOM 663 C C . THR A 1 96 ? 2.999 -18.632 -1.041 1.00 81.94 96 THR A C 1
ATOM 665 O O . THR A 1 96 ? 3.287 -18.915 -2.204 1.00 81.94 96 THR A O 1
ATOM 668 N N . VAL A 1 97 ? 3.503 -17.555 -0.433 1.00 87.25 97 VAL A N 1
ATOM 669 C CA . VAL A 1 97 ? 4.417 -16.609 -1.066 1.00 87.25 97 VAL A CA 1
ATOM 670 C C . VAL A 1 97 ? 5.862 -16.985 -0.753 1.00 87.25 97 VAL A C 1
ATOM 672 O O . VAL A 1 97 ? 6.254 -17.090 0.407 1.00 87.25 97 VAL A O 1
ATOM 675 N N . ALA A 1 98 ? 6.678 -17.121 -1.796 1.00 85.69 98 ALA A N 1
ATOM 676 C CA . ALA A 1 98 ? 8.115 -17.327 -1.688 1.00 85.69 98 ALA A CA 1
ATOM 677 C C . ALA A 1 98 ? 8.889 -16.171 -2.333 1.00 85.69 98 ALA A C 1
ATOM 679 O O . ALA A 1 98 ? 8.383 -15.458 -3.202 1.00 85.69 98 ALA A O 1
ATOM 680 N N . VAL A 1 99 ? 10.143 -16.001 -1.914 1.00 88.81 99 VAL A N 1
ATOM 681 C CA . VAL A 1 99 ? 11.087 -15.096 -2.584 1.00 88.81 99 VAL A CA 1
ATOM 682 C C . VAL A 1 99 ? 11.271 -15.545 -4.036 1.00 88.81 99 VAL A C 1
ATOM 684 O O . VAL A 1 99 ? 11.447 -16.732 -4.302 1.00 88.81 99 VAL A O 1
ATOM 687 N N . GLY A 1 100 ? 11.234 -14.592 -4.966 1.00 83.31 100 GLY A N 1
ATOM 688 C CA . GLY A 1 100 ? 11.272 -14.823 -6.409 1.00 83.31 100 GLY A CA 1
ATOM 689 C C . GLY A 1 100 ? 9.894 -14.908 -7.069 1.00 83.31 100 GLY A C 1
ATOM 690 O O . GLY A 1 100 ? 9.816 -14.788 -8.290 1.00 83.31 100 GLY A O 1
ATOM 691 N N . ASN A 1 101 ? 8.809 -15.050 -6.298 1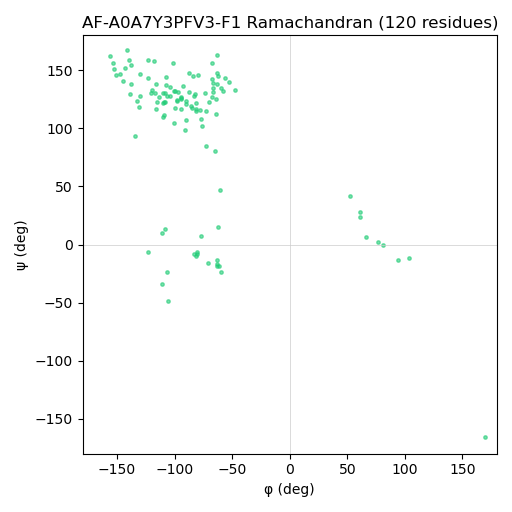.00 84.12 101 ASN A N 1
ATOM 692 C CA . ASN A 1 101 ? 7.462 -15.055 -6.864 1.00 84.12 101 ASN A CA 1
ATOM 693 C C . ASN A 1 101 ? 7.101 -13.676 -7.418 1.00 84.12 101 ASN A C 1
ATOM 695 O O . ASN A 1 101 ? 7.406 -12.646 -6.808 1.00 84.12 101 ASN A O 1
ATOM 699 N N . HIS A 1 102 ? 6.384 -13.668 -8.538 1.00 82.12 102 HIS A N 1
ATOM 700 C CA . HIS A 1 102 ? 5.693 -12.479 -9.005 1.00 82.12 102 HIS A CA 1
ATOM 701 C C . HIS A 1 102 ? 4.364 -12.358 -8.270 1.00 82.12 102 HIS A C 1
ATOM 703 O O . HIS A 1 102 ? 3.588 -13.312 -8.195 1.00 82.12 102 HIS A O 1
ATOM 709 N N . LEU A 1 103 ? 4.097 -11.180 -7.711 1.00 83.69 103 LEU A N 1
ATOM 710 C CA . LEU A 1 103 ? 2.805 -10.912 -7.105 1.00 83.69 103 LEU A CA 1
ATOM 711 C C . LEU A 1 103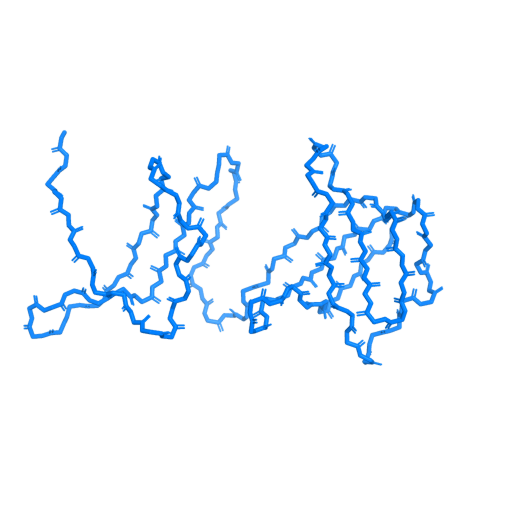 ? 2.277 -9.530 -7.439 1.00 83.69 103 LEU A C 1
ATOM 713 O O . LEU A 1 103 ? 3.013 -8.573 -7.682 1.00 83.69 103 LEU A O 1
ATOM 717 N N . THR A 1 104 ? 0.957 -9.455 -7.386 1.00 79.88 104 THR A N 1
ATOM 718 C CA . THR A 1 104 ? 0.184 -8.227 -7.389 1.00 79.88 104 THR A CA 1
ATOM 719 C C . THR A 1 104 ? -0.438 -8.057 -6.009 1.00 79.88 104 THR A C 1
ATOM 721 O O . THR A 1 104 ? -1.352 -8.795 -5.639 1.00 79.88 104 THR A O 1
ATOM 724 N N . ALA A 1 105 ? 0.042 -7.089 -5.238 1.00 77.62 105 ALA A N 1
ATOM 725 C CA . ALA A 1 105 ? -0.488 -6.731 -3.931 1.00 77.62 105 ALA A CA 1
ATOM 726 C C . ALA A 1 105 ? -1.371 -5.487 -4.037 1.00 77.62 105 ALA A C 1
ATOM 728 O O . ALA A 1 105 ? -0.995 -4.469 -4.609 1.00 77.62 105 ALA A O 1
ATOM 729 N N . THR A 1 106 ? -2.550 -5.553 -3.435 1.00 79.25 106 THR A N 1
ATOM 730 C CA . THR A 1 106 ? -3.348 -4.374 -3.112 1.00 79.25 106 THR A CA 1
ATOM 731 C C . THR A 1 106 ? -3.094 -4.035 -1.657 1.00 79.25 106 THR A C 1
ATOM 733 O O . THR A 1 106 ? -3.294 -4.860 -0.765 1.00 79.25 106 THR A O 1
ATOM 736 N N . THR A 1 107 ? -2.647 -2.816 -1.422 1.00 75.88 107 THR A N 1
ATOM 737 C CA . THR A 1 107 ? -2.257 -2.306 -0.111 1.00 75.88 107 THR A CA 1
ATOM 738 C C . THR A 1 107 ? -3.058 -1.059 0.206 1.00 75.88 107 THR A C 1
ATOM 740 O O . THR A 1 107 ? -3.557 -0.414 -0.702 1.00 75.88 107 THR A O 1
ATOM 743 N N . THR A 1 108 ? -3.181 -0.696 1.470 1.00 70.25 108 THR A N 1
ATOM 744 C CA . THR A 1 108 ? -3.734 0.589 1.900 1.00 70.25 108 THR A CA 1
ATOM 745 C C . THR A 1 108 ? -2.778 1.217 2.895 1.00 70.25 108 THR A C 1
ATOM 747 O O . THR A 1 108 ? -2.125 0.513 3.663 1.00 70.25 108 THR A O 1
ATOM 750 N N . ILE A 1 109 ? -2.684 2.540 2.902 1.00 67.50 109 ILE A N 1
ATOM 751 C CA . ILE A 1 109 ? -1.837 3.238 3.867 1.00 67.50 109 ILE A CA 1
ATOM 752 C C . ILE A 1 109 ? -2.613 3.357 5.181 1.00 67.50 109 ILE A C 1
ATOM 754 O O . ILE A 1 109 ? -3.644 4.023 5.240 1.00 67.50 109 ILE A O 1
ATOM 758 N N . VAL A 1 110 ? -2.121 2.705 6.234 1.00 65.56 110 VAL A N 1
ATOM 759 C CA . VAL A 1 110 ? -2.649 2.812 7.601 1.00 65.56 110 VAL A CA 1
ATOM 760 C C . VAL A 1 110 ? -1.556 3.424 8.461 1.00 65.56 110 VAL A C 1
ATOM 762 O O . VAL A 1 110 ? -0.483 2.841 8.598 1.00 65.56 110 VAL A O 1
ATOM 765 N N . ASN A 1 111 ? -1.798 4.613 9.018 1.00 62.72 111 ASN A N 1
ATOM 766 C CA . ASN A 1 111 ? -0.822 5.333 9.849 1.00 62.72 111 ASN A CA 1
ATOM 767 C C . ASN A 1 111 ? 0.558 5.498 9.168 1.00 62.72 111 ASN A C 1
ATOM 769 O O . ASN A 1 111 ? 1.592 5.267 9.790 1.00 62.72 111 ASN A O 1
ATOM 773 N N . GLY A 1 112 ? 0.582 5.815 7.868 1.00 59.59 112 GLY A N 1
ATOM 774 C CA . GLY A 1 112 ? 1.824 5.965 7.092 1.00 59.59 112 GLY A CA 1
ATOM 775 C C . GLY A 1 112 ? 2.509 4.649 6.694 1.00 59.59 112 GLY A C 1
ATOM 776 O O . GLY A 1 112 ? 3.554 4.676 6.054 1.00 59.59 112 GLY A O 1
ATOM 777 N N . THR A 1 113 ? 1.930 3.492 7.028 1.00 65.19 113 THR A N 1
ATOM 778 C CA . THR A 1 113 ? 2.471 2.171 6.672 1.00 65.19 113 THR A CA 1
ATOM 779 C C . THR A 1 113 ? 1.638 1.526 5.567 1.00 65.19 113 THR A C 1
ATOM 781 O O . THR A 1 113 ? 0.419 1.390 5.714 1.00 65.19 113 THR A O 1
ATOM 784 N N . LEU A 1 114 ? 2.275 1.080 4.475 1.00 72.12 114 LEU A N 1
ATOM 785 C CA . LEU A 1 114 ? 1.604 0.251 3.468 1.00 72.12 114 LEU A CA 1
ATOM 786 C C . LEU A 1 114 ? 1.199 -1.076 4.105 1.00 72.12 114 LEU A C 1
ATOM 788 O O . LEU A 1 114 ? 2.048 -1.887 4.452 1.00 72.12 114 LEU A O 1
ATOM 792 N N . THR A 1 115 ? -0.099 -1.297 4.242 1.00 76.44 115 THR A N 1
ATOM 793 C CA . THR A 1 115 ? -0.683 -2.491 4.849 1.00 76.44 115 THR A CA 1
ATOM 794 C C . THR A 1 115 ? -1.351 -3.323 3.772 1.00 76.44 115 THR A C 1
ATOM 796 O O . THR A 1 115 ? -2.134 -2.806 2.978 1.00 76.44 115 THR A O 1
ATOM 799 N N . LEU A 1 116 ? -1.047 -4.613 3.729 1.00 78.75 116 LEU A N 1
ATOM 800 C CA . LEU A 1 116 ? -1.600 -5.534 2.753 1.00 78.75 116 LEU A CA 1
ATOM 801 C C . LEU A 1 116 ? -3.102 -5.720 2.985 1.00 78.75 116 LEU A C 1
ATOM 803 O O . LEU A 1 116 ? -3.535 -5.987 4.101 1.00 78.75 116 LEU A O 1
ATOM 807 N N . VAL A 1 117 ? -3.889 -5.595 1.920 1.00 79.44 117 VAL A N 1
ATOM 808 C CA . VAL A 1 117 ? -5.338 -5.847 1.934 1.00 79.44 117 VAL A CA 1
ATOM 809 C C . VAL A 1 117 ? -5.635 -7.171 1.246 1.00 79.44 117 VAL A C 1
ATOM 811 O O . VAL A 1 117 ? -6.357 -8.009 1.773 1.00 79.44 117 VAL A O 1
ATOM 814 N N . THR A 1 118 ? -5.067 -7.364 0.059 1.00 77.44 118 THR A N 1
ATOM 815 C CA . THR A 1 118 ? -5.186 -8.605 -0.705 1.00 77.44 118 THR A CA 1
ATOM 816 C C . THR A 1 118 ? -3.977 -8.757 -1.610 1.00 77.44 118 THR A C 1
ATOM 818 O O . THR A 1 118 ? -3.349 -7.768 -1.985 1.00 77.44 118 THR A O 1
ATOM 821 N N . PHE A 1 119 ? -3.659 -9.984 -2.000 1.00 84.06 119 PHE A N 1
ATOM 822 C CA . PHE A 1 119 ? -2.614 -10.255 -2.976 1.00 84.06 119 PHE A CA 1
ATOM 823 C C . PHE A 1 119 ? -3.039 -11.366 -3.929 1.00 84.06 119 PHE A C 1
ATOM 825 O O . PHE A 1 119 ? -3.916 -12.172 -3.624 1.00 84.06 119 PHE A O 1
ATOM 832 N N . LYS A 1 120 ? -2.396 -11.392 -5.090 1.00 82.75 120 LYS A N 1
ATOM 833 C CA . LYS A 1 120 ? -2.452 -12.489 -6.045 1.00 82.75 120 LYS A CA 1
ATOM 834 C C . LYS A 1 120 ? -1.022 -12.842 -6.432 1.00 82.75 120 LYS A C 1
ATOM 836 O O . LYS A 1 120 ? -0.267 -11.949 -6.806 1.00 82.75 120 LYS A O 1
ATOM 841 N N . VAL A 1 121 ? -0.672 -14.117 -6.321 1.00 84.00 121 VAL A N 1
ATOM 842 C CA . VAL A 1 121 ? 0.581 -14.674 -6.848 1.00 84.00 121 VAL A CA 1
ATOM 843 C C . VAL A 1 121 ? 0.300 -15.200 -8.256 1.00 84.00 121 VAL A C 1
ATOM 845 O O . VAL A 1 121 ? -0.759 -15.801 -8.461 1.00 84.00 121 VAL A O 1
ATOM 848 N N . ASP A 1 122 ? 1.201 -14.935 -9.201 1.00 76.88 122 ASP A N 1
ATOM 849 C CA . ASP A 1 122 ? 1.193 -15.523 -10.552 1.00 76.88 122 ASP A CA 1
ATOM 850 C C . ASP A 1 122 ? 2.231 -16.647 -10.687 1.00 76.88 122 ASP A C 1
ATOM 852 O O . ASP A 1 122 ? 3.268 -16.599 -9.981 1.00 76.88 122 ASP A O 1
#

Foldseek 3Di:
DDDDDDAAEDPVDDPVPDDPPFDKDWDFDDDPNHTHTDDMDGPDPDDDDDDDDPDQPWDKAWAFWQDDDLFWTWGQGPVRDDIAIETEDNVDDCVVDDGGWTKIFTFGQDPNGTYTDDMDTD

pLDDT: mean 70.29, std 13.13, range [38.81, 88.81]

Radius of gyration: 17.48 Å; Cα contacts (8 Å, |Δi|>4): 208; chains: 1; bounding box: 29×52×27 Å

Nearest PDB structures (foldseek):
  1zeq-assembly1_X  TM=7.752E-01  e=5.166E-03  Escherichia coli
  1x65-assembly1_A  TM=6.479E-01  e=1.603E-01  Homo sapiens
  8g4s-assembly1_X  TM=6.500E-01  e=4.416E-01  Giardia duodenalis assemblage A
  4bts-assembly1_BL  TM=6.193E-01  e=2.515E-01  Tetrahymena thermophila
  4gop-assembly2_Y  TM=5.574E-01  e=1.898E-01  Mycosarcoma maydis

Sequence (122 aa):
QGTPVSFVVPTTLDVSSIAVGDRVHASGTVSGGVLTLTDFRVQGTDGAPSNPSNAPSNAKVEGVVTAVSPTSLTVTPHDNATAITIAVPTTIDVSTVAVGNHLTATTTIVNGTLTLVTFKVD

Solvent-accessible surface area (backbone atoms only — not comparable to full-atom values): 7684 Å² total; per-residue (Å²): 136,80,82,90,81,78,64,46,76,46,93,89,56,89,61,85,87,66,57,94,88,62,52,66,54,73,44,59,52,74,55,97,88,43,39,31,49,74,49,70,41,75,59,61,99,68,93,69,90,80,78,96,63,101,56,80,68,65,46,78,48,54,26,33,26,73,41,72,54,84,51,34,38,28,32,31,32,83,87,72,48,77,70,43,72,31,37,38,47,89,90,53,87,59,84,90,61,53,66,71,36,42,35,44,35,37,21,29,68,56,94,89,37,44,29,53,76,49,73,47,76,108

Mean predicted aligned error: 14.05 Å